Protein AF-A0A1R1IAV9-F1 (afdb_monomer_lite)

Structure (mmCIF, N/CA/C/O backbone):
data_AF-A0A1R1IAV9-F1
#
_entry.id   AF-A0A1R1IAV9-F1
#
loop_
_atom_site.group_PDB
_atom_site.id
_atom_site.type_symbol
_atom_site.label_atom_id
_atom_site.label_alt_id
_atom_site.label_comp_id
_atom_site.label_asym_id
_atom_site.label_entity_id
_atom_site.label_seq_id
_atom_site.pdbx_PDB_ins_code
_atom_site.Cartn_x
_atom_site.Cartn_y
_atom_site.Cartn_z
_atom_site.occupancy
_atom_site.B_iso_or_equiv
_atom_site.auth_seq_id
_atom_site.auth_comp_id
_atom_site.auth_asym_id
_atom_site.auth_atom_id
_atom_site.pdbx_PDB_model_num
ATOM 1 N N . MET A 1 1 ? 35.536 3.368 -8.902 1.00 77.12 1 MET A N 1
ATOM 2 C CA . MET A 1 1 ? 34.175 2.787 -8.865 1.00 77.12 1 MET A CA 1
ATOM 3 C C . MET A 1 1 ? 33.205 3.584 -9.733 1.00 77.12 1 MET A C 1
ATOM 5 O O . MET A 1 1 ? 32.632 2.983 -10.623 1.00 77.12 1 MET A O 1
ATOM 9 N N . ILE A 1 2 ? 33.068 4.906 -9.547 1.00 91.62 2 ILE A N 1
ATOM 10 C CA . ILE A 1 2 ? 32.128 5.742 -10.328 1.00 91.62 2 ILE A CA 1
ATOM 11 C C . ILE A 1 2 ? 32.418 5.717 -11.838 1.00 91.62 2 ILE A C 1
ATOM 13 O O . ILE A 1 2 ? 31.498 5.487 -12.609 1.00 91.62 2 ILE A O 1
ATOM 17 N N . GLN A 1 3 ? 33.683 5.867 -12.254 1.00 94.62 3 GLN A N 1
ATOM 18 C CA . GLN A 1 3 ? 34.034 5.875 -13.683 1.00 94.62 3 GLN A CA 1
ATOM 19 C C . GLN A 1 3 ? 33.644 4.571 -14.393 1.00 94.62 3 GLN A C 1
ATOM 21 O O . GLN A 1 3 ? 33.001 4.608 -15.427 1.00 94.62 3 GLN A O 1
ATOM 26 N N . ALA A 1 4 ? 33.920 3.418 -13.776 1.00 92.12 4 ALA A N 1
ATOM 27 C CA . ALA A 1 4 ? 33.556 2.118 -14.341 1.00 92.12 4 ALA A CA 1
ATOM 28 C C . ALA A 1 4 ? 32.036 1.954 -14.537 1.00 92.12 4 ALA A C 1
ATOM 30 O O . ALA A 1 4 ? 31.611 1.353 -15.517 1.00 92.12 4 ALA A O 1
ATOM 31 N N . LEU A 1 5 ? 31.229 2.503 -13.622 1.00 90.38 5 LEU A N 1
ATOM 32 C CA . LEU A 1 5 ? 29.768 2.496 -13.735 1.00 90.38 5 LEU A CA 1
ATOM 33 C C . LEU A 1 5 ? 29.273 3.463 -14.824 1.00 90.38 5 LEU A C 1
ATOM 35 O O . LEU A 1 5 ? 28.297 3.163 -15.506 1.00 90.38 5 LEU A O 1
ATOM 39 N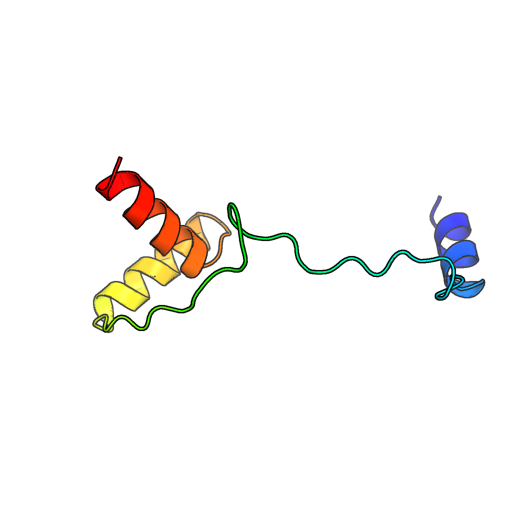 N . ALA A 1 6 ? 29.939 4.609 -15.000 1.00 92.75 6 ALA A N 1
ATOM 40 C CA . ALA A 1 6 ? 29.629 5.565 -16.063 1.00 92.75 6 ALA A CA 1
ATOM 41 C C . ALA A 1 6 ? 29.950 4.980 -17.448 1.00 92.75 6 ALA A C 1
ATOM 43 O O . ALA A 1 6 ? 29.087 4.969 -18.323 1.00 92.75 6 ALA A O 1
ATOM 44 N N . ASP A 1 7 ? 31.135 4.385 -17.603 1.00 94.44 7 ASP A N 1
ATOM 45 C CA . ASP A 1 7 ? 31.578 3.744 -18.845 1.00 94.44 7 ASP A CA 1
ATOM 46 C C . ASP A 1 7 ? 30.691 2.541 -19.230 1.00 94.44 7 ASP A C 1
ATOM 48 O O . ASP A 1 7 ? 30.580 2.176 -20.400 1.00 94.44 7 ASP A O 1
ATOM 52 N N . GLU A 1 8 ? 30.082 1.862 -18.252 1.00 89.31 8 GLU A N 1
ATOM 53 C CA . GLU A 1 8 ? 29.090 0.805 -18.487 1.00 89.31 8 GLU A CA 1
ATOM 54 C C . GLU A 1 8 ? 27.764 1.382 -19.000 1.00 89.31 8 GLU A C 1
ATOM 56 O O . GLU A 1 8 ? 27.211 0.873 -19.974 1.00 89.31 8 GLU A O 1
ATOM 61 N N . ALA A 1 9 ? 27.280 2.469 -18.394 1.00 88.62 9 ALA A N 1
ATOM 62 C CA . ALA A 1 9 ? 26.047 3.127 -18.816 1.00 88.62 9 ALA A CA 1
ATOM 63 C C . ALA A 1 9 ? 26.156 3.730 -20.228 1.00 88.62 9 ALA A C 1
ATOM 65 O O . ALA A 1 9 ? 25.236 3.570 -21.030 1.00 88.62 9 ALA A O 1
ATOM 66 N N . GLU A 1 10 ? 27.280 4.378 -20.549 1.00 93.12 10 GLU A N 1
ATOM 67 C CA . GLU A 1 10 ? 27.534 4.992 -21.862 1.00 93.12 10 GLU A CA 1
ATOM 68 C C . GLU A 1 10 ? 27.661 3.958 -22.988 1.00 93.12 10 GLU A C 1
ATOM 70 O O . GLU A 1 10 ? 27.229 4.205 -24.113 1.00 93.12 10 GLU A O 1
ATOM 75 N N . ARG A 1 11 ? 28.203 2.773 -22.684 1.00 93.50 11 ARG A N 1
ATOM 76 C CA . ARG A 1 11 ? 28.294 1.648 -23.630 1.00 93.50 11 ARG A CA 1
ATOM 77 C C . ARG A 1 11 ? 26.926 1.087 -24.013 1.00 93.50 11 ARG A C 1
ATOM 79 O O . ARG A 1 11 ? 26.794 0.476 -25.071 1.00 93.50 11 ARG A O 1
ATOM 86 N N . GLY A 1 12 ? 25.928 1.310 -23.159 1.00 85.44 12 GLY A N 1
ATOM 87 C CA . GLY A 1 12 ? 24.577 0.796 -23.316 1.00 85.44 12 GLY A CA 1
ATOM 88 C C . GLY A 1 12 ? 24.461 -0.701 -23.013 1.00 85.44 12 GLY A C 1
ATOM 89 O O . GLY A 1 12 ? 25.444 -1.441 -22.970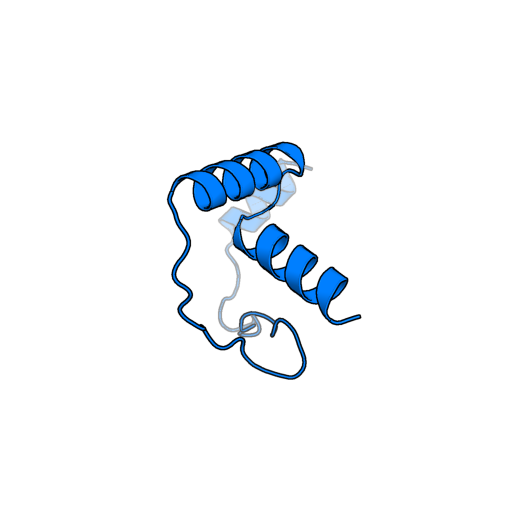 1.00 85.44 12 GLY A O 1
ATOM 90 N N . TYR A 1 13 ? 23.222 -1.151 -22.803 1.00 85.69 13 TYR A N 1
ATOM 91 C CA . TYR A 1 13 ? 22.893 -2.563 -22.599 1.00 85.69 13 TYR A CA 1
ATOM 92 C C . TYR A 1 13 ? 22.263 -3.148 -23.862 1.00 85.69 13 TYR A C 1
ATOM 94 O O . TYR A 1 13 ? 21.408 -2.514 -24.482 1.00 85.69 13 TYR A O 1
ATOM 102 N N . ASP A 1 14 ? 22.635 -4.382 -24.197 1.00 87.38 14 ASP A N 1
ATOM 103 C CA . ASP A 1 14 ? 21.934 -5.170 -25.208 1.00 87.38 14 ASP A CA 1
ATOM 104 C C . ASP A 1 14 ? 20.542 -5.549 -24.681 1.00 87.38 14 ASP A C 1
ATOM 106 O O . ASP A 1 14 ? 20.381 -6.458 -23.862 1.00 87.38 14 ASP A O 1
ATOM 110 N N . VAL A 1 15 ? 19.531 -4.807 -25.131 1.00 84.25 15 VAL A N 1
ATOM 111 C CA . VAL A 1 15 ? 18.135 -4.977 -24.713 1.00 84.25 15 VAL A CA 1
ATOM 112 C C . VAL A 1 15 ? 17.545 -6.321 -25.137 1.00 84.25 15 VAL A C 1
ATOM 114 O O . VAL A 1 15 ? 16.631 -6.802 -24.464 1.00 84.25 15 VAL A O 1
ATOM 117 N N . ASP A 1 16 ? 18.073 -6.944 -26.192 1.00 83.81 16 ASP A N 1
ATOM 118 C CA . ASP A 1 16 ? 17.604 -8.240 -26.683 1.00 83.81 16 ASP A CA 1
ATOM 119 C C . ASP A 1 16 ? 18.154 -9.393 -25.828 1.00 83.81 16 ASP A C 1
ATOM 121 O O . ASP A 1 16 ? 17.481 -10.411 -25.644 1.00 83.81 16 ASP A O 1
ATOM 125 N N . ALA A 1 17 ? 19.324 -9.204 -25.205 1.00 84.56 17 ALA A N 1
ATOM 126 C CA . ALA A 1 17 ? 19.870 -10.116 -24.200 1.00 84.56 17 ALA A CA 1
ATOM 127 C C . ALA A 1 17 ? 19.171 -10.004 -22.827 1.00 84.56 17 ALA A C 1
ATOM 129 O O . ALA A 1 17 ? 19.286 -10.905 -21.986 1.00 84.56 17 ALA A O 1
ATOM 130 N N . LEU A 1 18 ? 18.420 -8.923 -22.571 1.00 82.38 18 LEU A N 1
ATOM 131 C CA . LEU A 1 18 ? 17.689 -8.749 -21.316 1.00 82.38 18 LEU A CA 1
ATOM 132 C C . LEU A 1 18 ? 16.422 -9.612 -21.288 1.00 82.38 18 LEU A C 1
ATOM 134 O O . LEU A 1 18 ? 15.486 -9.466 -22.076 1.00 82.38 18 LEU A O 1
ATOM 138 N N . ARG A 1 19 ? 16.318 -10.479 -20.275 1.00 78.62 19 ARG A N 1
ATOM 139 C CA . ARG A 1 19 ? 15.084 -11.232 -20.022 1.00 78.62 19 ARG A CA 1
ATOM 140 C C . ARG A 1 19 ? 13.936 -10.265 -19.715 1.00 78.62 19 ARG A C 1
ATOM 142 O O . ARG A 1 19 ? 13.957 -9.589 -18.686 1.00 78.62 19 ARG A O 1
ATOM 149 N N . LYS A 1 20 ? 12.866 -10.310 -20.518 1.00 74.19 20 LYS A N 1
ATOM 150 C CA . LYS A 1 20 ? 11.586 -9.639 -20.225 1.00 74.19 20 LYS A CA 1
ATOM 151 C C . LYS A 1 20 ? 11.020 -10.153 -18.899 1.00 74.19 20 LYS A C 1
ATOM 153 O O . LYS A 1 20 ? 10.404 -11.216 -18.824 1.00 74.19 20 LYS A O 1
ATOM 158 N N . LYS A 1 21 ? 11.272 -9.423 -17.815 1.00 71.81 21 LYS A N 1
ATOM 159 C CA . LYS A 1 21 ? 10.767 -9.756 -16.484 1.00 71.81 21 LYS A CA 1
ATOM 160 C C . LYS A 1 21 ? 9.480 -8.970 -16.258 1.00 71.81 21 LYS A C 1
ATOM 162 O O . LYS A 1 21 ? 9.508 -7.756 -16.102 1.00 71.81 21 LYS A O 1
ATOM 167 N N . GLY A 1 22 ? 8.350 -9.673 -16.246 1.00 78.69 22 GLY A N 1
ATOM 168 C CA . GLY A 1 22 ? 7.095 -9.104 -15.762 1.00 78.69 22 GLY A CA 1
ATOM 169 C C . GLY A 1 22 ? 7.171 -8.779 -14.267 1.00 78.69 22 GLY A C 1
ATOM 170 O O . GLY A 1 22 ? 8.052 -9.262 -13.544 1.00 78.69 22 GLY A O 1
ATOM 171 N N . ARG A 1 23 ? 6.224 -7.972 -13.779 1.00 80.62 23 ARG A N 1
ATOM 172 C CA . ARG A 1 23 ? 6.088 -7.706 -12.343 1.00 80.62 23 ARG A CA 1
ATOM 173 C C . ARG A 1 23 ? 5.770 -9.016 -11.624 1.00 80.62 23 ARG A C 1
ATOM 175 O O . ARG A 1 23 ? 4.852 -9.729 -12.022 1.00 80.62 23 ARG A O 1
ATOM 182 N N . LYS A 1 24 ? 6.525 -9.336 -10.568 1.00 82.75 24 LYS A N 1
ATOM 183 C CA . LYS A 1 24 ? 6.243 -10.527 -9.757 1.00 82.75 24 LYS A CA 1
ATOM 184 C C . LYS A 1 24 ? 4.816 -10.447 -9.187 1.00 82.75 24 LYS A C 1
ATOM 186 O O . LYS A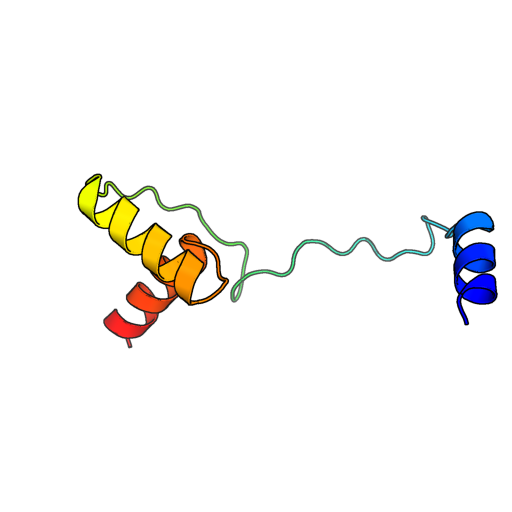 1 24 ? 4.419 -9.361 -8.744 1.00 82.75 24 LYS A O 1
ATOM 191 N N . PRO A 1 25 ? 4.066 -11.562 -9.171 1.00 81.38 25 PRO A N 1
ATOM 192 C CA . PRO A 1 25 ? 2.777 -11.615 -8.498 1.00 81.38 25 PRO A CA 1
ATOM 193 C C . PRO A 1 25 ? 2.949 -11.364 -6.993 1.00 81.38 25 PRO A C 1
ATOM 195 O O . PRO A 1 25 ? 4.020 -11.579 -6.426 1.00 81.38 25 PRO A O 1
ATOM 198 N N . LYS A 1 26 ? 1.890 -10.870 -6.344 1.00 78.94 26 LYS A N 1
ATOM 199 C CA . LYS A 1 26 ? 1.858 -10.622 -4.889 1.00 78.94 26 LYS A CA 1
ATOM 200 C C . LYS A 1 26 ? 1.424 -11.867 -4.083 1.00 78.94 26 LYS A C 1
ATOM 202 O O . LYS A 1 26 ? 1.321 -11.771 -2.867 1.00 78.94 26 LYS A O 1
ATOM 207 N N . GLY A 1 27 ? 1.183 -12.993 -4.759 1.00 81.25 27 GLY A N 1
ATOM 208 C CA . GLY A 1 27 ? 0.790 -14.306 -4.230 1.00 81.25 27 GLY A CA 1
ATOM 209 C C . GLY A 1 27 ? 0.892 -15.355 -5.346 1.00 81.25 27 GLY A C 1
ATOM 210 O O . GLY A 1 27 ? 1.734 -15.202 -6.232 1.00 81.25 27 GLY A O 1
ATOM 211 N N . ASP A 1 28 ? -0.004 -16.342 -5.372 1.00 83.19 28 ASP A N 1
ATOM 212 C CA . ASP A 1 28 ? -0.012 -17.420 -6.385 1.00 83.19 28 ASP A CA 1
ATOM 213 C C . ASP A 1 28 ? -0.373 -16.952 -7.806 1.00 83.19 28 ASP A C 1
ATOM 215 O O . ASP A 1 28 ? -0.269 -17.699 -8.777 1.00 83.19 28 ASP A O 1
ATOM 219 N N . GLY A 1 29 ? -0.787 -15.693 -7.952 1.00 85.75 29 GLY A N 1
ATOM 220 C CA . GLY A 1 29 ? -1.200 -15.128 -9.225 1.00 85.75 29 GLY A CA 1
ATOM 221 C C . GLY A 1 29 ? -1.239 -13.599 -9.235 1.00 85.75 29 GLY A C 1
ATOM 222 O O . GLY A 1 29 ? -0.841 -12.938 -8.265 1.00 85.75 29 GLY A O 1
ATOM 223 N N . PRO A 1 30 ? -1.693 -13.006 -10.352 1.00 85.69 30 PRO A N 1
ATOM 224 C CA . PRO A 1 30 ? -1.863 -11.564 -10.454 1.00 85.69 30 PRO A CA 1
ATOM 225 C C . PRO A 1 30 ? -2.847 -11.057 -9.393 1.00 85.69 30 PRO A C 1
ATOM 227 O O . PRO A 1 30 ? -3.873 -11.676 -9.119 1.00 85.69 30 PRO A O 1
ATOM 230 N N . ALA A 1 31 ? -2.537 -9.902 -8.803 1.00 87.62 31 ALA A N 1
ATOM 231 C CA . ALA A 1 31 ? -3.438 -9.263 -7.853 1.00 87.62 31 ALA A CA 1
ATOM 232 C C . ALA A 1 31 ? -4.718 -8.786 -8.560 1.00 87.62 31 ALA A C 1
ATOM 234 O O . ALA A 1 31 ? -4.654 -8.214 -9.649 1.00 87.62 31 ALA A O 1
ATOM 235 N N . ARG A 1 32 ? -5.872 -8.976 -7.911 1.00 90.44 32 ARG A N 1
ATOM 236 C CA . ARG A 1 32 ? -7.158 -8.406 -8.329 1.00 90.44 32 ARG A CA 1
ATOM 237 C C . ARG A 1 32 ? -7.424 -7.114 -7.558 1.00 90.44 32 ARG A C 1
ATOM 239 O O . ARG A 1 32 ? -7.213 -7.068 -6.349 1.00 90.44 32 ARG A O 1
ATOM 246 N N . VAL A 1 33 ? -7.915 -6.086 -8.246 1.00 92.19 33 VAL A N 1
ATOM 247 C CA . VAL A 1 33 ? -8.393 -4.853 -7.605 1.00 92.19 33 VAL A CA 1
ATOM 248 C C . VAL A 1 33 ? -9.814 -5.078 -7.095 1.00 92.19 33 VAL A C 1
ATOM 250 O O . VAL A 1 33 ? -10.688 -5.478 -7.862 1.00 92.19 33 VAL A O 1
ATOM 253 N N . VAL A 1 34 ? -10.034 -4.829 -5.805 1.00 93.62 34 VAL A N 1
ATOM 254 C CA . VAL A 1 34 ? -11.351 -4.898 -5.161 1.00 93.62 34 VAL A CA 1
ATOM 255 C C . VAL A 1 34 ? -11.704 -3.489 -4.674 1.00 93.62 34 VAL A C 1
ATOM 257 O O . VAL A 1 34 ? -10.980 -2.970 -3.822 1.00 93.62 34 VAL A O 1
ATOM 260 N N . PRO A 1 35 ? -12.748 -2.834 -5.216 1.00 94.44 35 PRO A N 1
ATOM 261 C CA . PRO A 1 35 ? -13.150 -1.510 -4.756 1.00 94.44 35 PRO A CA 1
ATOM 262 C C . PRO A 1 35 ? -13.823 -1.605 -3.380 1.00 94.44 35 PRO A C 1
ATOM 264 O O . PRO A 1 35 ? -14.722 -2.420 -3.181 1.00 94.44 35 PRO A O 1
ATOM 267 N N . VAL A 1 36 ? -13.405 -0.754 -2.442 1.00 94.88 36 VAL A N 1
ATOM 268 C CA . VAL A 1 36 ? -13.969 -0.652 -1.087 1.00 94.88 36 VAL A CA 1
ATOM 269 C C . VAL A 1 36 ? -14.257 0.817 -0.798 1.00 94.88 36 VAL A C 1
ATOM 271 O O . VAL A 1 36 ? -13.436 1.676 -1.116 1.00 94.88 36 VAL A O 1
ATOM 274 N N . ARG A 1 37 ? -15.428 1.111 -0.223 1.00 96.44 37 ARG A N 1
ATOM 275 C CA . ARG A 1 37 ? -15.770 2.462 0.240 1.00 96.44 37 ARG A CA 1
ATOM 276 C C . ARG A 1 37 ? -15.224 2.650 1.648 1.00 96.44 37 ARG A C 1
ATOM 278 O O . ARG A 1 37 ? -15.542 1.854 2.524 1.00 96.44 37 ARG A O 1
ATOM 285 N N . LEU A 1 38 ? -14.423 3.688 1.828 1.00 95.31 38 LEU A N 1
ATOM 286 C CA . LEU A 1 38 ? -13.874 4.120 3.106 1.00 95.31 38 LEU A CA 1
ATOM 287 C C . LEU A 1 38 ? -14.287 5.579 3.289 1.00 95.31 38 LEU A C 1
ATOM 289 O O . LEU A 1 38 ? -14.364 6.309 2.300 1.00 95.31 38 LEU A O 1
ATOM 293 N N . ASP A 1 39 ? -14.595 5.975 4.515 1.00 97.62 39 ASP A N 1
ATOM 294 C CA . ASP A 1 39 ? -14.783 7.383 4.844 1.00 97.62 39 ASP A CA 1
ATOM 295 C C . ASP A 1 39 ? -13.436 8.125 4.870 1.00 97.62 39 ASP A C 1
ATOM 297 O O . ASP A 1 39 ? -12.366 7.512 4.967 1.00 97.62 39 ASP A O 1
ATOM 301 N N . ASP A 1 40 ? -13.499 9.453 4.784 1.00 97.81 40 ASP A N 1
ATOM 302 C CA . ASP A 1 40 ? -12.307 10.299 4.688 1.00 97.81 40 ASP A CA 1
ATOM 303 C C . ASP A 1 40 ? -11.419 10.192 5.935 1.00 97.81 40 ASP A C 1
ATOM 305 O O . ASP A 1 40 ? -10.196 10.145 5.817 1.00 97.81 40 ASP A O 1
ATOM 309 N N . SER A 1 41 ? -12.016 10.047 7.124 1.00 97.94 41 SER A N 1
ATOM 310 C CA . SER A 1 41 ? -11.257 9.946 8.377 1.00 97.94 41 SER A CA 1
ATOM 311 C C . SER A 1 41 ? -10.412 8.671 8.430 1.00 97.94 41 SER A C 1
ATOM 313 O O . SER A 1 41 ? -9.251 8.685 8.849 1.00 97.94 41 SER A O 1
ATOM 315 N N . LEU A 1 42 ? -10.962 7.561 7.934 1.00 96.88 42 LEU A N 1
ATOM 316 C CA . LEU A 1 42 ? -10.242 6.301 7.841 1.00 96.88 42 LEU A CA 1
ATOM 317 C C . LEU A 1 42 ? -9.138 6.360 6.778 1.00 96.88 42 LEU A C 1
ATOM 319 O O . LEU A 1 42 ? -8.061 5.800 6.987 1.00 96.88 42 LEU A O 1
ATOM 323 N N . LEU A 1 43 ? -9.371 7.048 5.657 1.00 96.62 43 LEU A N 1
ATOM 324 C CA . LEU A 1 43 ? -8.338 7.263 4.639 1.00 96.62 43 LEU A CA 1
ATOM 325 C C . LEU A 1 43 ? -7.151 8.058 5.194 1.00 96.62 43 LEU A C 1
ATOM 327 O O . LEU A 1 43 ? -6.013 7.618 5.032 1.00 96.62 43 LEU A O 1
ATOM 331 N N . GLU A 1 44 ? -7.408 9.151 5.911 1.00 97.94 44 GLU A N 1
ATOM 332 C CA . GLU A 1 44 ? -6.368 9.962 6.553 1.00 97.94 44 GLU A CA 1
ATOM 333 C C . GLU A 1 44 ? -5.559 9.156 7.577 1.00 97.94 44 GLU A C 1
ATOM 335 O O . GLU A 1 44 ? -4.328 9.226 7.605 1.00 97.94 44 GLU A O 1
ATOM 340 N N . ALA A 1 45 ? -6.227 8.330 8.388 1.00 97.62 45 ALA A N 1
ATOM 341 C CA . ALA A 1 45 ? -5.555 7.466 9.355 1.00 97.62 45 ALA A CA 1
ATOM 342 C C . ALA A 1 45 ? -4.636 6.431 8.677 1.00 97.62 45 ALA A C 1
ATOM 344 O O . ALA A 1 45 ? -3.529 6.169 9.164 1.00 97.62 45 ALA A O 1
ATOM 345 N N . LEU A 1 46 ? -5.075 5.857 7.551 1.00 97.19 46 LEU A N 1
ATOM 346 C CA . LEU A 1 46 ? -4.289 4.906 6.762 1.00 97.19 46 LEU A CA 1
ATOM 347 C C . LEU A 1 46 ? -3.073 5.569 6.110 1.00 97.19 46 LEU A C 1
ATOM 349 O O . LEU A 1 46 ? -1.989 4.985 6.138 1.00 97.19 46 LEU A O 1
ATOM 353 N N . ASP A 1 47 ?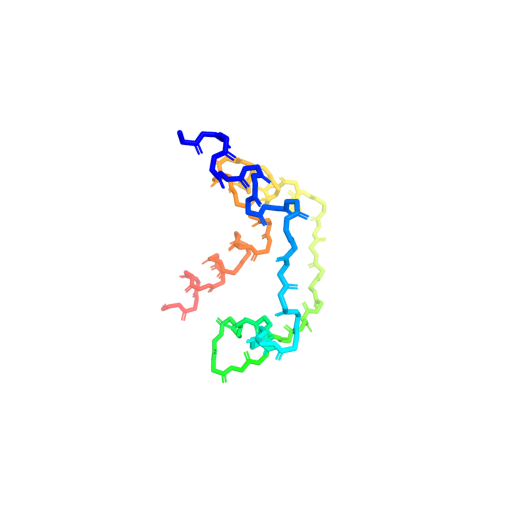 -3.234 6.766 5.547 1.00 97.44 47 ASP A N 1
ATOM 354 C CA . ASP A 1 47 ? -2.128 7.517 4.948 1.00 97.44 47 ASP A CA 1
ATOM 355 C C . ASP A 1 47 ? -1.115 7.941 6.025 1.00 97.44 47 ASP A C 1
ATOM 357 O O . ASP A 1 47 ? 0.085 7.725 5.861 1.00 97.44 47 ASP A O 1
ATOM 361 N N . ALA A 1 48 ? -1.573 8.404 7.191 1.00 97.81 48 ALA A N 1
ATOM 362 C CA . ALA A 1 48 ? -0.686 8.725 8.307 1.00 97.81 48 ALA A CA 1
ATOM 363 C C . ALA A 1 48 ? 0.099 7.501 8.817 1.00 97.81 48 ALA A C 1
ATOM 365 O O . ALA A 1 48 ? 1.263 7.630 9.199 1.00 97.81 48 ALA A O 1
ATOM 366 N N . GLN A 1 49 ? -0.511 6.310 8.841 1.00 97.12 49 GLN A N 1
ATOM 367 C CA . GLN A 1 49 ? 0.205 5.071 9.174 1.00 97.12 49 GLN A CA 1
ATOM 368 C C . GLN A 1 49 ? 1.228 4.707 8.094 1.00 97.12 49 GLN A C 1
ATOM 370 O O . GLN A 1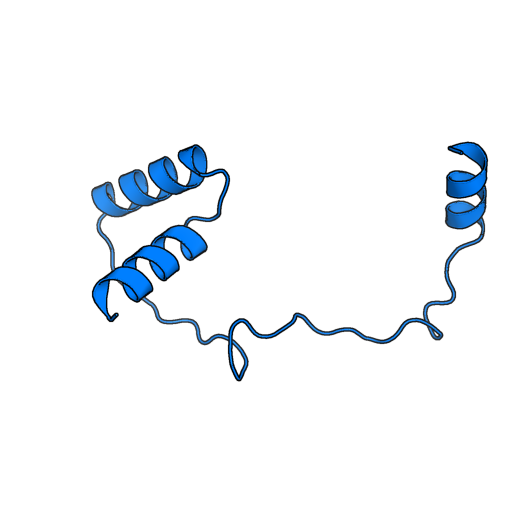 49 ? 2.340 4.302 8.427 1.00 97.12 49 GLN A O 1
ATOM 375 N N . ALA A 1 50 ? 0.874 4.874 6.819 1.00 97.62 50 ALA A N 1
ATOM 376 C CA . ALA A 1 50 ? 1.764 4.579 5.702 1.00 97.62 50 ALA A CA 1
ATOM 377 C C . ALA A 1 50 ? 3.035 5.443 5.745 1.00 97.62 50 ALA A C 1
ATOM 379 O O . ALA A 1 50 ? 4.135 4.912 5.594 1.00 97.62 50 ALA A O 1
ATOM 380 N N . GLU A 1 51 ? 2.889 6.735 6.052 1.00 97.62 51 GLU A N 1
ATOM 381 C CA . GLU A 1 51 ? 4.015 7.656 6.243 1.00 97.62 51 GLU A CA 1
ATOM 382 C C . GLU A 1 51 ? 4.902 7.248 7.427 1.00 97.62 51 GLU A C 1
ATOM 384 O O . GLU A 1 51 ? 6.124 7.191 7.290 1.00 97.62 51 GLU A O 1
ATOM 389 N N . ARG A 1 52 ? 4.303 6.890 8.575 1.00 97.06 52 ARG A N 1
ATOM 390 C CA . ARG A 1 52 ? 5.051 6.424 9.761 1.00 97.06 52 ARG A CA 1
ATOM 391 C C . ARG A 1 52 ? 5.888 5.176 9.486 1.00 97.06 52 ARG A C 1
ATOM 393 O O . ARG A 1 52 ? 6.978 5.040 10.032 1.00 97.06 52 ARG A O 1
ATOM 400 N N . GLU A 1 53 ? 5.369 4.258 8.680 1.00 96.06 53 GLU A N 1
ATOM 401 C CA . GLU A 1 53 ? 6.030 2.992 8.348 1.00 96.06 53 GLU A CA 1
ATOM 402 C C . GLU A 1 53 ? 6.902 3.072 7.083 1.00 96.06 53 GLU A C 1
ATOM 404 O O . GLU A 1 53 ? 7.489 2.065 6.686 1.00 96.06 53 GLU A O 1
ATOM 409 N N . HIS A 1 54 ? 6.987 4.241 6.433 1.00 96.19 54 HIS A N 1
ATOM 410 C CA . HIS A 1 54 ? 7.641 4.419 5.131 1.00 96.19 54 HIS A CA 1
ATOM 411 C C . HIS A 1 54 ? 7.184 3.382 4.088 1.00 96.19 54 HIS A C 1
ATOM 413 O O . HIS A 1 54 ? 7.979 2.819 3.330 1.00 96.19 54 HIS A O 1
ATOM 419 N N . THR A 1 55 ? 5.880 3.109 4.064 1.00 96.94 55 THR A N 1
ATOM 420 C CA . THR A 1 55 ? 5.251 2.106 3.200 1.00 96.94 55 THR A CA 1
ATOM 421 C C . THR A 1 55 ? 4.094 2.712 2.410 1.00 96.94 55 THR A C 1
ATOM 423 O O . THR A 1 55 ? 3.790 3.894 2.524 1.00 96.94 55 THR A O 1
ATOM 426 N N . SER A 1 56 ? 3.435 1.920 1.562 1.00 96.50 56 SER A N 1
ATOM 427 C CA . SER A 1 56 ? 2.261 2.396 0.824 1.00 96.50 56 SER A CA 1
ATOM 428 C C . SER A 1 56 ? 0.966 2.183 1.612 1.00 96.50 56 SER A C 1
ATOM 430 O O . SER A 1 56 ? 0.801 1.165 2.284 1.00 96.50 56 SER A O 1
ATOM 432 N N . ARG A 1 57 ? -0.031 3.058 1.424 1.00 96.19 57 ARG A N 1
ATOM 433 C CA . ARG A 1 57 ? -1.400 2.855 1.945 1.00 96.19 57 ARG A CA 1
ATOM 434 C C . ARG A 1 57 ? -1.958 1.467 1.622 1.00 96.19 57 ARG A C 1
ATOM 436 O O . ARG A 1 57 ? -2.573 0.817 2.459 1.00 96.19 57 ARG A O 1
ATOM 443 N N . SER A 1 58 ? -1.713 0.972 0.407 1.00 94.81 58 SER A N 1
ATOM 444 C CA . SER A 1 58 ? -2.136 -0.376 0.008 1.00 94.81 58 SER A CA 1
ATOM 445 C C . SER A 1 58 ? -1.434 -1.490 0.792 1.00 94.81 58 SER A C 1
ATOM 447 O O . SER A 1 58 ? -2.007 -2.565 0.959 1.00 94.81 58 SER A O 1
ATOM 449 N N . ASP A 1 59 ? -0.191 -1.282 1.230 1.00 95.19 59 ASP A N 1
ATOM 450 C CA . ASP A 1 59 ? 0.517 -2.236 2.083 1.00 95.19 59 ASP A CA 1
ATOM 451 C C . ASP A 1 59 ? -0.043 -2.234 3.505 1.00 95.19 59 ASP A C 1
ATOM 453 O O . ASP A 1 59 ? -0.304 -3.325 4.013 1.00 95.19 59 ASP A O 1
ATOM 457 N N . VAL A 1 60 ? -0.346 -1.059 4.072 1.00 97.25 60 VAL A N 1
ATOM 458 C CA . VAL A 1 60 ? -1.041 -0.932 5.369 1.00 97.25 60 VAL A CA 1
ATOM 459 C C . VAL A 1 60 ? -2.392 -1.649 5.336 1.00 97.25 60 VAL A C 1
ATOM 461 O O . VAL A 1 60 ? -2.650 -2.517 6.167 1.00 97.25 60 VAL A O 1
ATOM 464 N N . ILE A 1 61 ? -3.228 -1.374 4.326 1.00 95.88 61 ILE A N 1
ATOM 465 C CA . ILE A 1 61 ? -4.541 -2.026 4.169 1.00 95.88 61 ILE A CA 1
ATOM 466 C C . ILE A 1 61 ? -4.387 -3.550 4.102 1.00 95.88 61 ILE A C 1
ATOM 468 O O . ILE A 1 61 ? -5.085 -4.288 4.794 1.00 95.88 61 ILE A O 1
ATOM 472 N N . ARG A 1 62 ? -3.450 -4.052 3.287 1.00 93.94 62 ARG A N 1
ATOM 473 C CA . ARG A 1 62 ? -3.210 -5.498 3.179 1.00 93.94 62 ARG A CA 1
ATOM 474 C C . ARG A 1 62 ? -2.686 -6.105 4.479 1.00 93.94 62 ARG A C 1
ATOM 476 O O . ARG A 1 62 ? -3.012 -7.254 4.761 1.00 93.94 62 ARG A O 1
ATOM 483 N N . ALA A 1 63 ? -1.850 -5.388 5.227 1.00 94.69 63 ALA A N 1
ATOM 484 C CA . ALA A 1 63 ? -1.347 -5.843 6.517 1.00 94.69 63 ALA A CA 1
ATOM 485 C C . ALA A 1 63 ? -2.484 -5.958 7.539 1.00 94.69 63 ALA A C 1
ATOM 487 O O . ALA A 1 63 ? -2.616 -7.010 8.156 1.00 94.69 63 ALA A O 1
ATOM 488 N N . ALA A 1 64 ? -3.352 -4.947 7.623 1.00 95.25 64 ALA A N 1
ATOM 489 C CA . ALA A 1 64 ? -4.532 -4.970 8.482 1.00 95.25 64 ALA A CA 1
ATOM 490 C C . ALA A 1 64 ? -5.478 -6.130 8.132 1.00 95.25 6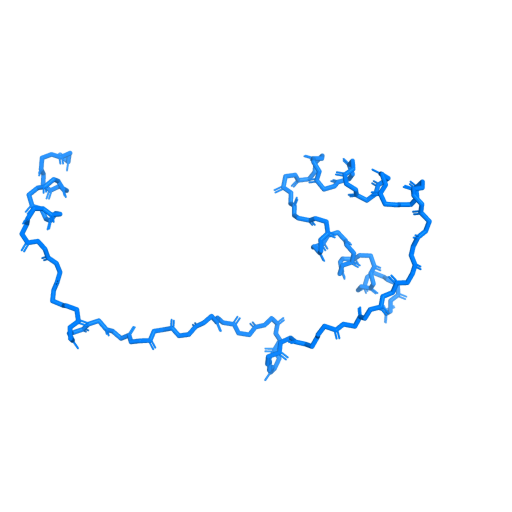4 ALA A C 1
ATOM 492 O O . ALA A 1 64 ? -5.883 -6.877 9.017 1.00 95.25 64 ALA A O 1
ATOM 493 N N . ILE A 1 65 ? -5.766 -6.346 6.840 1.00 95.00 65 ILE A N 1
ATOM 494 C CA . ILE A 1 65 ? -6.600 -7.476 6.399 1.00 95.00 65 ILE A CA 1
ATOM 495 C C . ILE A 1 65 ? -5.955 -8.808 6.791 1.00 95.00 65 ILE A C 1
ATOM 497 O O . ILE A 1 65 ? -6.640 -9.657 7.347 1.00 95.00 65 ILE A O 1
ATOM 501 N N . ARG A 1 66 ? -4.648 -8.994 6.545 1.00 94.12 66 ARG A N 1
ATOM 502 C CA . ARG A 1 66 ? -3.934 -10.219 6.943 1.00 94.12 66 ARG A CA 1
ATOM 503 C C . ARG A 1 66 ? -3.981 -10.453 8.448 1.00 94.12 66 ARG A C 1
ATOM 505 O O . ARG A 1 66 ? -4.170 -11.588 8.847 1.00 94.12 66 ARG A O 1
ATOM 512 N N . ALA A 1 67 ? -3.816 -9.407 9.254 1.00 95.25 67 ALA A N 1
ATOM 513 C CA . ALA A 1 67 ? -3.887 -9.509 10.708 1.00 95.25 67 ALA A CA 1
ATOM 514 C C . ALA A 1 67 ? -5.304 -9.841 11.204 1.00 95.25 67 ALA A C 1
ATOM 516 O O . ALA A 1 67 ? -5.447 -10.504 12.222 1.00 95.25 67 ALA A O 1
ATOM 517 N N . TYR A 1 68 ? -6.339 -9.393 10.489 1.00 96.00 68 TYR A N 1
ATOM 518 C CA . TYR A 1 68 ? -7.735 -9.643 10.844 1.00 96.00 68 TYR A CA 1
ATOM 519 C C . TYR A 1 68 ? -8.221 -11.053 10.476 1.00 96.00 68 TYR A C 1
ATOM 521 O O . TYR A 1 68 ? -9.031 -11.620 11.201 1.00 96.00 68 TYR A O 1
ATOM 529 N N . VAL A 1 69 ? -7.765 -11.606 9.345 1.00 95.50 69 VAL A N 1
ATOM 530 C CA . VAL A 1 69 ? -8.205 -12.928 8.847 1.00 95.50 69 VAL A CA 1
ATOM 531 C C . VAL A 1 69 ? -7.305 -14.093 9.276 1.00 95.50 69 VAL A C 1
ATOM 533 O O . VAL A 1 69 ? -7.563 -15.220 8.853 1.00 95.50 69 VAL A O 1
ATOM 536 N N . ALA A 1 70 ? -6.230 -13.814 10.019 1.00 66.56 70 ALA A N 1
ATOM 537 C CA . ALA A 1 70 ? -5.273 -14.815 10.493 1.00 66.56 70 ALA A CA 1
ATOM 538 C C . ALA A 1 70 ? -5.849 -15.711 11.595 1.00 66.56 70 ALA A C 1
ATOM 540 O O . ALA A 1 70 ? -6.608 -15.198 12.447 1.00 66.56 70 ALA A O 1
#

Radius of gyration: 19.89 Å; chains: 1; bounding box: 50×28×38 Å

Foldseek 3Di:
DVVVVVVDVVVPDDPVPDDPDDDDDPPPDNDDDDDDDDDPVVVVVLVVVCVVVVHDSVVSVVVVVVVVVD

Sequence (70 aa):
MIQALADEAERGYDVDALRKKGRKPKGDGPARVVPVRLDDSLLEALDAQAEREHTSRSDVIRAAIRAYVA

Secondary structure (DSSP, 8-state):
-HHHHHHHHHH---TTTS---PPPPSSSSPPPP------HHHHHHHHHHHHHTTS-HHHHHHHHHHHHH-

pLDDT: mean 90.78, std 7.32, range [66.56, 97.94]